Protein AF-A0A5Q4DUC4-F1 (afdb_monomer_lite)

Secondary structure (DSSP, 8-state):
-GGGB-HHHHHHHHHHHHHHHHTTEEEEEEEEEEEEEEEEEEEE-TTT-EEEEEEEEEEEEEEEEEETTT--EEEE-TT--EEEEEEEEEEEETT-S----EEEEEE-

Sequence (108 aa):
ILPFLSRDVFNSFDEVVQLREKEGLRVDATFVGLRELSIVDAVFDETTKEGEITIKFVGELTSVVRKADSGEVIEGDPNEIKRQKDVWTFARDMSSDSPNWKLVATGE

Foldseek 3Di:
DVVAADPVRVVVVVVVCVVQVVVQKDKDKAWDFWDDKDWPDWDADPVQQKIKTKIKTWTKMFMFMARNPPRDTPDGDRPDIDIDIKIWMWMDNNPDPDPHIHTYDIDD

Radius of gyration: 16.9 Å; chains: 1; bounding box: 38×20×46 Å

Structure (mmCIF, N/CA/C/O backbone):
data_AF-A0A5Q4DUC4-F1
#
_entry.id   AF-A0A5Q4DUC4-F1
#
loop_
_atom_site.group_PDB
_atom_site.id
_atom_site.type_symbol
_atom_site.label_atom_id
_atom_site.label_alt_id
_atom_site.label_comp_id
_atom_site.label_asym_id
_atom_site.label_entity_id
_atom_site.label_seq_id
_atom_site.pdbx_PDB_ins_code
_atom_site.Cartn_x
_atom_site.Cartn_y
_atom_site.Cartn_z
_atom_site.occupancy
_atom_site.B_iso_or_equiv
_atom_site.auth_seq_id
_atom_site.auth_comp_id
_atom_site.auth_asym_id
_atom_site.auth_atom_id
_atom_site.pdbx_PDB_model_num
ATOM 1 N N . ILE A 1 1 ? 10.082 4.852 4.890 1.00 72.00 1 ILE A N 1
ATOM 2 C CA . ILE A 1 1 ? 8.740 4.217 4.973 1.00 72.00 1 ILE A CA 1
ATOM 3 C C . ILE A 1 1 ? 8.508 3.406 6.249 1.00 72.00 1 ILE A C 1
ATOM 5 O O . ILE A 1 1 ? 7.359 3.241 6.622 1.00 72.00 1 ILE A O 1
ATOM 9 N N . LEU A 1 2 ? 9.563 2.989 6.963 1.00 78.00 2 LEU A N 1
ATOM 10 C CA . LEU A 1 2 ? 9.485 2.210 8.209 1.00 78.00 2 LEU A CA 1
ATOM 11 C C . LEU A 1 2 ? 8.399 2.607 9.234 1.00 78.00 2 LEU A C 1
ATOM 13 O O . LEU A 1 2 ? 7.755 1.698 9.743 1.00 78.00 2 LEU A O 1
ATOM 17 N N . PRO A 1 3 ? 8.132 3.895 9.550 1.00 86.62 3 PRO A N 1
ATOM 18 C CA . PRO A 1 3 ? 7.099 4.216 10.542 1.00 86.62 3 PRO A CA 1
ATOM 19 C C . PRO A 1 3 ? 5.663 3.883 10.096 1.00 86.62 3 PRO A C 1
ATOM 21 O O . PRO A 1 3 ? 4.770 3.880 10.939 1.00 86.62 3 PRO A O 1
ATOM 24 N N . PHE A 1 4 ? 5.442 3.601 8.807 1.00 93.38 4 PHE A N 1
ATOM 25 C CA . PHE A 1 4 ? 4.126 3.351 8.206 1.00 93.38 4 PHE A CA 1
ATOM 26 C C . PHE A 1 4 ? 3.886 1.886 7.837 1.00 93.38 4 PHE A C 1
ATOM 28 O O . PHE A 1 4 ? 2.838 1.574 7.284 1.00 93.38 4 PHE A O 1
ATOM 35 N N . LEU A 1 5 ? 4.835 0.991 8.113 1.00 95.31 5 LEU A N 1
ATOM 36 C CA . LEU A 1 5 ? 4.713 -0.433 7.811 1.00 95.31 5 LEU A CA 1
ATOM 37 C C . LEU A 1 5 ? 4.804 -1.242 9.103 1.00 95.31 5 LEU A C 1
ATOM 39 O O . LEU A 1 5 ? 5.549 -0.886 10.022 1.00 95.31 5 LEU A O 1
ATOM 43 N N . SER A 1 6 ? 4.072 -2.351 9.168 1.00 94.00 6 SER A N 1
ATOM 44 C CA . SER A 1 6 ? 4.391 -3.403 10.125 1.00 94.00 6 SER A CA 1
ATOM 45 C C . SER A 1 6 ? 5.767 -3.986 9.808 1.00 94.00 6 SER A C 1
ATOM 47 O O . SER A 1 6 ? 6.294 -3.853 8.698 1.00 94.00 6 SER A O 1
ATOM 49 N N . ARG A 1 7 ? 6.373 -4.640 10.800 1.00 92.94 7 ARG A N 1
ATOM 50 C CA . ARG A 1 7 ? 7.681 -5.267 10.608 1.00 92.94 7 ARG A CA 1
ATOM 51 C C . ARG A 1 7 ? 7.623 -6.377 9.560 1.00 92.94 7 ARG A C 1
ATOM 53 O O . ARG A 1 7 ? 8.544 -6.485 8.760 1.00 92.94 7 ARG A O 1
ATOM 60 N N . ASP A 1 8 ? 6.537 -7.139 9.539 1.00 91.81 8 ASP A N 1
ATOM 61 C CA . ASP A 1 8 ? 6.373 -8.265 8.623 1.00 91.81 8 ASP A CA 1
ATOM 62 C C . ASP A 1 8 ? 6.197 -7.790 7.176 1.00 91.81 8 ASP A C 1
ATOM 64 O O . ASP A 1 8 ? 6.898 -8.272 6.287 1.00 91.81 8 ASP A O 1
ATOM 68 N N . VAL A 1 9 ? 5.361 -6.766 6.948 1.00 94.50 9 VAL A N 1
ATOM 69 C CA . VAL A 1 9 ? 5.196 -6.150 5.619 1.00 94.50 9 VAL A CA 1
ATOM 70 C C . VAL A 1 9 ? 6.502 -5.519 5.145 1.00 94.50 9 VAL A C 1
ATOM 72 O O . VAL A 1 9 ? 6.891 -5.696 3.992 1.00 94.50 9 VAL A O 1
ATOM 75 N N . PHE A 1 10 ? 7.219 -4.817 6.030 1.00 94.56 10 PHE A N 1
ATOM 76 C CA . PHE A 1 10 ? 8.523 -4.256 5.684 1.00 94.56 10 PHE A CA 1
ATOM 77 C C . PHE A 1 10 ? 9.514 -5.340 5.251 1.00 94.56 10 PHE A C 1
ATOM 79 O O . PHE A 1 10 ? 10.132 -5.193 4.201 1.00 94.56 10 PHE A O 1
ATOM 86 N N . ASN A 1 11 ? 9.650 -6.418 6.029 1.00 93.19 11 ASN A N 1
ATOM 87 C CA . ASN A 1 11 ? 10.586 -7.496 5.715 1.00 93.19 11 ASN A CA 1
ATOM 88 C C . ASN A 1 11 ? 10.252 -8.152 4.368 1.00 93.19 11 ASN A C 1
ATOM 90 O O . ASN A 1 11 ? 11.156 -8.401 3.578 1.00 93.19 11 ASN A O 1
ATOM 94 N N . SER A 1 12 ? 8.964 -8.384 4.088 1.00 92.56 12 SER A N 1
ATOM 95 C CA . SER A 1 12 ? 8.523 -8.948 2.808 1.00 92.56 12 SER A CA 1
ATOM 96 C C . SER A 1 12 ? 8.877 -8.038 1.627 1.00 92.56 12 SER A C 1
ATOM 98 O O . SER A 1 12 ? 9.385 -8.512 0.612 1.00 92.56 12 SER A O 1
ATOM 100 N N . PHE A 1 13 ? 8.668 -6.725 1.753 1.00 91.88 13 PHE A N 1
ATOM 101 C CA . PHE A 1 13 ? 9.047 -5.781 0.700 1.00 91.88 13 PHE A CA 1
ATOM 102 C C . PHE A 1 13 ? 10.563 -5.681 0.527 1.00 91.88 13 PHE A C 1
ATOM 104 O O . PHE A 1 13 ? 11.043 -5.688 -0.606 1.00 91.88 13 PHE A O 1
ATOM 111 N N . ASP A 1 14 ? 11.309 -5.601 1.630 1.00 94.00 14 ASP A N 1
ATOM 112 C CA . ASP A 1 14 ? 12.769 -5.503 1.610 1.00 94.00 14 ASP A CA 1
ATOM 113 C C . ASP A 1 14 ? 13.396 -6.732 0.948 1.00 94.00 14 ASP A C 1
ATOM 115 O O . ASP A 1 14 ? 14.237 -6.582 0.069 1.00 94.00 14 ASP A O 1
ATOM 119 N N . GLU A 1 15 ? 12.922 -7.940 1.262 1.00 94.44 15 GLU A N 1
ATOM 120 C CA . GLU A 1 15 ? 13.424 -9.177 0.657 1.00 94.44 15 GLU A CA 1
ATOM 121 C C . GLU A 1 15 ? 13.328 -9.156 -0.876 1.00 94.44 15 GLU A C 1
ATOM 123 O O . GLU A 1 15 ? 14.307 -9.439 -1.573 1.00 94.44 15 GLU A O 1
ATOM 128 N N . VAL A 1 16 ? 12.171 -8.763 -1.415 1.00 92.56 16 VAL A N 1
ATOM 129 C CA . VAL A 1 16 ? 11.954 -8.723 -2.868 1.00 92.56 16 VAL A CA 1
ATOM 130 C C . VAL A 1 16 ? 12.756 -7.588 -3.521 1.00 92.56 16 VAL A C 1
ATOM 132 O O . VAL A 1 16 ? 13.253 -7.748 -4.638 1.00 92.56 16 VAL A O 1
ATOM 135 N N . VAL A 1 17 ? 12.917 -6.444 -2.847 1.00 92.50 17 VAL A N 1
ATOM 136 C CA . VAL A 1 17 ? 13.770 -5.345 -3.335 1.00 92.50 17 VAL A CA 1
ATOM 137 C C . VAL A 1 17 ? 15.234 -5.784 -3.381 1.00 92.50 17 VAL A C 1
ATOM 139 O O . VAL A 1 17 ? 15.871 -5.652 -4.424 1.00 92.50 17 VAL A O 1
ATOM 142 N N . GLN A 1 18 ? 15.738 -6.384 -2.303 1.00 94.94 18 GLN A N 1
ATOM 143 C CA . GLN A 1 18 ? 17.108 -6.887 -2.209 1.00 94.94 18 GLN A CA 1
ATOM 144 C C . GLN A 1 18 ? 17.399 -7.972 -3.250 1.00 94.94 18 GLN A C 1
ATOM 146 O O . GLN A 1 18 ? 18.502 -8.026 -3.797 1.00 94.94 18 GLN A O 1
ATOM 151 N N . LEU A 1 19 ? 16.429 -8.842 -3.548 1.00 95.06 19 LEU A N 1
ATOM 152 C CA . LEU A 1 19 ? 16.573 -9.841 -4.607 1.00 95.06 19 LEU A CA 1
ATOM 153 C C . LEU A 1 19 ? 16.788 -9.176 -5.975 1.00 95.06 19 LEU A C 1
ATOM 155 O O . LEU A 1 19 ? 17.745 -9.514 -6.667 1.00 95.06 19 LEU A O 1
ATOM 159 N N . ARG A 1 20 ? 15.965 -8.180 -6.328 1.00 94.12 20 ARG A N 1
ATOM 160 C CA . ARG A 1 20 ? 16.102 -7.448 -7.601 1.00 94.12 20 ARG A CA 1
ATOM 161 C C . ARG A 1 20 ? 17.414 -6.680 -7.688 1.00 94.12 20 ARG A C 1
ATOM 163 O O . ARG A 1 20 ? 18.071 -6.714 -8.725 1.00 94.12 20 ARG A O 1
ATOM 170 N N . GLU A 1 21 ? 17.830 -6.035 -6.601 1.00 93.31 21 GLU A N 1
ATOM 171 C CA . GLU A 1 21 ? 19.112 -5.327 -6.556 1.00 93.31 21 GLU A CA 1
ATOM 172 C C . GLU A 1 21 ? 20.291 -6.277 -6.804 1.00 93.31 21 GLU A C 1
ATOM 174 O O . GLU A 1 21 ? 21.196 -5.945 -7.572 1.00 93.31 21 GLU A O 1
ATOM 179 N N . LYS A 1 22 ? 20.262 -7.488 -6.230 1.00 95.12 22 LYS A N 1
ATOM 180 C CA . LYS A 1 22 ? 21.278 -8.528 -6.481 1.00 95.12 22 LYS A CA 1
ATOM 181 C C . LYS A 1 22 ? 21.294 -9.009 -7.930 1.00 95.12 22 LYS A C 1
ATOM 183 O O . LYS A 1 22 ? 22.356 -9.363 -8.435 1.00 95.12 22 LYS A O 1
ATOM 188 N N . GLU A 1 23 ? 20.146 -9.005 -8.594 1.00 95.31 23 GLU A N 1
ATOM 189 C CA . GLU A 1 23 ? 20.022 -9.308 -10.024 1.00 95.31 23 GLU A CA 1
ATOM 190 C C . GLU A 1 23 ? 20.443 -8.129 -10.921 1.00 95.31 23 GLU A C 1
ATOM 192 O O . GLU A 1 23 ? 20.437 -8.247 -12.146 1.00 95.31 23 GLU A O 1
ATOM 197 N N . GLY A 1 24 ? 20.833 -6.989 -10.336 1.00 95.94 24 GLY A N 1
ATOM 198 C CA . GLY A 1 24 ? 21.168 -5.778 -11.081 1.00 95.94 24 GLY A CA 1
ATOM 199 C C . GLY A 1 24 ? 19.943 -5.137 -11.732 1.00 95.94 24 GLY A C 1
ATOM 200 O O . GLY A 1 24 ? 20.074 -4.451 -12.746 1.00 95.94 24 GLY A O 1
ATOM 201 N N . LEU A 1 25 ? 18.756 -5.372 -11.173 1.00 96.06 25 LEU A N 1
ATOM 202 C CA . LEU A 1 25 ? 17.479 -4.889 -11.677 1.00 96.06 25 LEU A CA 1
ATOM 203 C C . LEU A 1 25 ? 16.908 -3.794 -10.780 1.00 96.06 25 LEU A C 1
ATOM 205 O O . LEU A 1 25 ? 17.063 -3.794 -9.560 1.00 96.06 25 LEU A O 1
ATOM 209 N N . ARG A 1 26 ? 16.179 -2.871 -11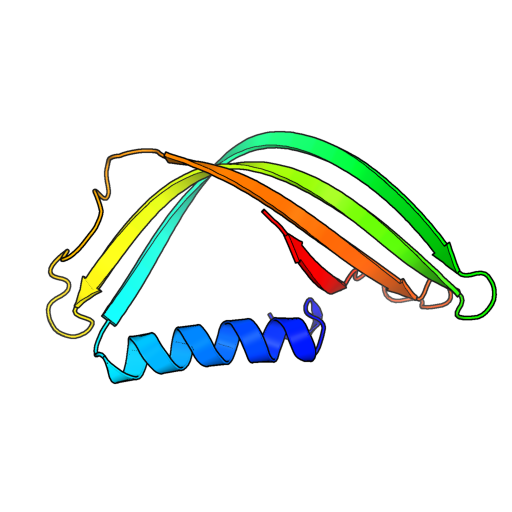.401 1.00 94.50 26 ARG A N 1
ATOM 210 C CA . ARG A 1 26 ? 15.421 -1.819 -10.729 1.00 94.50 26 ARG A CA 1
ATOM 211 C C . ARG A 1 26 ? 14.037 -1.706 -11.348 1.00 94.50 26 ARG A C 1
ATOM 213 O O . ARG A 1 26 ? 13.886 -1.821 -12.559 1.00 94.50 26 ARG A O 1
ATOM 220 N N . VAL A 1 27 ? 13.039 -1.430 -10.517 1.00 94.69 27 VAL A N 1
ATOM 221 C CA . VAL A 1 27 ? 11.691 -1.086 -10.975 1.00 94.69 27 VAL A CA 1
ATOM 222 C C . VAL A 1 27 ? 11.542 0.428 -10.956 1.00 94.69 27 VAL A C 1
ATOM 224 O O . VAL A 1 27 ? 11.719 1.053 -9.911 1.00 94.69 27 VAL A O 1
ATOM 227 N N . ASP A 1 28 ? 11.175 1.002 -12.096 1.00 93.88 28 ASP A N 1
ATOM 228 C CA . ASP A 1 28 ? 10.694 2.375 -12.168 1.00 93.88 28 ASP A CA 1
ATOM 229 C C . ASP A 1 28 ? 9.184 2.334 -12.375 1.00 93.88 28 ASP A C 1
ATOM 231 O O . ASP A 1 28 ? 8.692 1.919 -13.425 1.00 93.88 28 ASP A O 1
ATOM 235 N N . ALA A 1 29 ? 8.447 2.760 -11.353 1.00 93.69 29 ALA A N 1
ATOM 236 C CA . ALA A 1 29 ? 7.003 2.895 -11.410 1.00 93.69 29 ALA A CA 1
ATOM 237 C C . ALA A 1 29 ? 6.614 4.364 -11.251 1.00 93.69 29 ALA A C 1
ATOM 239 O O . ALA A 1 29 ? 7.091 5.045 -10.341 1.00 93.69 29 ALA A O 1
ATOM 240 N N . THR A 1 30 ? 5.740 4.849 -12.130 1.00 94.81 30 THR A N 1
ATOM 241 C CA . THR A 1 30 ? 5.165 6.192 -12.027 1.00 94.81 30 THR A CA 1
ATOM 242 C C . THR A 1 30 ? 3.682 6.070 -11.752 1.00 94.81 30 THR A C 1
ATOM 244 O O . THR A 1 30 ? 2.919 5.568 -12.574 1.00 94.81 30 THR A O 1
ATOM 247 N N . PHE A 1 31 ? 3.273 6.553 -10.585 1.00 94.75 31 PHE A N 1
ATOM 248 C CA . PHE A 1 31 ? 1.870 6.642 -10.223 1.00 94.75 31 PHE A CA 1
ATOM 249 C C . PHE A 1 31 ? 1.197 7.787 -10.990 1.00 94.75 31 PHE A C 1
ATOM 251 O O . PHE A 1 31 ? 1.649 8.930 -10.921 1.00 94.75 31 PHE A O 1
ATOM 258 N N . VAL A 1 32 ? 0.122 7.479 -11.716 1.00 95.81 32 VAL A N 1
ATOM 259 C CA . VAL A 1 32 ? -0.631 8.451 -12.523 1.00 95.81 32 VAL A CA 1
ATOM 260 C C . VAL A 1 32 ? -1.807 9.013 -11.727 1.00 95.81 32 VAL A C 1
ATOM 262 O O . VAL A 1 32 ? -2.002 10.226 -11.695 1.00 95.81 32 VAL A O 1
ATOM 265 N N . GLY A 1 33 ? -2.593 8.155 -11.069 1.00 95.75 33 GLY A N 1
ATOM 266 C CA . GLY A 1 33 ? -3.752 8.607 -10.299 1.00 95.75 33 GLY A CA 1
ATOM 267 C C . GLY A 1 33 ? -4.600 7.487 -9.699 1.00 95.75 33 GLY A C 1
ATOM 268 O O . GLY A 1 33 ? -4.442 6.316 -10.033 1.00 95.75 33 GLY A O 1
ATOM 269 N N . LEU A 1 34 ? -5.519 7.860 -8.802 1.00 96.75 34 LEU A N 1
ATOM 270 C CA . LEU A 1 34 ? -6.540 6.963 -8.253 1.00 96.75 34 LEU A CA 1
ATOM 271 C C . LEU A 1 34 ? -7.835 7.092 -9.055 1.00 96.75 34 LEU A C 1
ATOM 273 O O . LEU A 1 34 ? -8.292 8.200 -9.334 1.00 96.75 34 LEU A O 1
ATOM 277 N N . ARG A 1 35 ? -8.456 5.955 -9.369 1.00 95.38 35 ARG A N 1
ATOM 278 C CA . ARG A 1 35 ? -9.806 5.890 -9.941 1.00 95.38 35 ARG A CA 1
ATOM 279 C C . ARG A 1 35 ? -10.870 5.556 -8.915 1.00 95.38 35 ARG A C 1
ATOM 281 O O . ARG A 1 35 ? -11.968 6.094 -8.987 1.00 95.38 35 ARG A O 1
ATOM 288 N N . GLU A 1 36 ? -10.555 4.654 -7.998 1.00 95.31 36 GLU A N 1
ATOM 289 C CA . GLU A 1 36 ? -11.483 4.201 -6.969 1.00 95.31 36 GLU A CA 1
ATOM 290 C C . GLU A 1 36 ? -10.733 4.027 -5.653 1.00 95.31 36 GLU A C 1
ATOM 292 O O . GLU A 1 36 ? -9.597 3.546 -5.629 1.00 95.31 36 GLU A O 1
ATOM 297 N N . LEU A 1 37 ? -11.397 4.424 -4.573 1.00 96.62 37 LEU A N 1
ATOM 298 C CA . LEU A 1 37 ? -10.984 4.171 -3.205 1.00 96.62 37 LEU A CA 1
ATOM 299 C C . LEU A 1 37 ? -12.242 3.810 -2.422 1.00 96.62 37 LEU A C 1
ATOM 301 O O . LEU A 1 37 ? -13.187 4.599 -2.368 1.00 96.62 37 LEU A O 1
ATOM 305 N N . SER A 1 38 ? -12.262 2.616 -1.842 1.00 97.75 38 SER A N 1
ATOM 306 C CA . SER A 1 38 ? -13.397 2.133 -1.060 1.00 97.75 38 SER A CA 1
ATOM 307 C C . SER A 1 38 ? -12.926 1.388 0.182 1.00 97.75 38 SER A C 1
ATOM 309 O O . SER A 1 38 ? -11.971 0.617 0.137 1.00 97.75 38 SER A O 1
ATOM 311 N N . ILE A 1 39 ? -13.595 1.633 1.310 1.00 97.88 39 ILE A N 1
ATOM 312 C CA . ILE A 1 39 ? -13.438 0.801 2.506 1.00 97.88 39 ILE A CA 1
ATOM 313 C C . ILE A 1 39 ? -14.190 -0.499 2.236 1.00 97.88 39 ILE A C 1
ATOM 315 O O . ILE A 1 39 ? -15.368 -0.461 1.876 1.00 97.88 39 ILE A O 1
ATOM 319 N N . VAL A 1 40 ? -13.503 -1.627 2.384 1.00 97.12 40 VAL A N 1
ATOM 320 C CA . VAL A 1 40 ? -14.091 -2.959 2.193 1.00 97.12 40 VAL A CA 1
ATOM 321 C C . VAL A 1 40 ? -14.327 -3.680 3.512 1.00 97.12 40 VAL A C 1
ATOM 323 O O . VAL A 1 40 ? -15.229 -4.509 3.573 1.00 97.12 40 VAL A O 1
ATOM 326 N N . ASP A 1 41 ? -13.570 -3.336 4.556 1.00 97.94 41 ASP A N 1
ATOM 327 C CA . ASP A 1 41 ? -13.775 -3.854 5.906 1.00 97.94 41 ASP A CA 1
ATOM 328 C C . ASP A 1 41 ? -13.270 -2.866 6.967 1.00 97.94 41 ASP A C 1
ATOM 330 O O . ASP A 1 41 ? -12.405 -2.026 6.693 1.00 97.94 41 ASP A O 1
ATOM 334 N N . ALA A 1 42 ? -13.828 -2.959 8.171 1.00 98.00 42 ALA A N 1
ATOM 335 C CA . ALA A 1 42 ? -13.384 -2.208 9.335 1.00 98.00 42 ALA A CA 1
ATOM 336 C C . ALA A 1 42 ? -13.667 -2.999 10.615 1.00 98.00 42 ALA A C 1
ATOM 338 O O . ALA A 1 42 ? -14.815 -3.339 10.910 1.00 98.00 42 ALA A O 1
ATOM 339 N N . VAL A 1 43 ? -12.620 -3.237 11.400 1.00 97.88 43 VAL A N 1
ATOM 340 C CA . VAL A 1 43 ? -12.668 -4.040 12.624 1.00 97.88 43 VAL A CA 1
ATOM 341 C C . VAL A 1 43 ? -12.051 -3.250 13.773 1.00 97.88 43 VAL A C 1
ATOM 343 O O . VAL A 1 43 ? -11.130 -2.458 13.586 1.00 97.88 43 VAL A O 1
ATOM 346 N N . PHE A 1 44 ? -12.572 -3.448 14.980 1.00 98.19 44 PHE A N 1
ATOM 347 C CA . PHE A 1 44 ? -11.977 -2.924 16.202 1.00 98.19 44 PHE A CA 1
ATOM 348 C C . PHE A 1 44 ? -11.892 -4.034 17.244 1.00 98.19 44 PHE A C 1
ATOM 350 O O . PHE A 1 44 ? -12.909 -4.638 17.592 1.00 98.19 44 PHE A O 1
ATOM 357 N N . ASP A 1 45 ? -10.690 -4.286 17.749 1.00 97.44 45 ASP A N 1
ATOM 358 C CA . ASP A 1 45 ? -10.458 -5.208 18.853 1.00 97.44 45 ASP A CA 1
ATOM 359 C C . ASP A 1 45 ? -10.530 -4.441 20.182 1.00 97.44 45 ASP A C 1
ATOM 361 O O . ASP A 1 45 ? -9.676 -3.616 20.519 1.00 97.44 45 ASP A O 1
ATOM 365 N N . GLU A 1 46 ? -11.568 -4.714 20.975 1.00 96.44 46 GLU A N 1
ATOM 366 C CA . GLU A 1 46 ? -11.760 -4.051 22.266 1.00 96.44 46 GLU A CA 1
ATOM 367 C C . GLU A 1 46 ? -10.700 -4.414 23.317 1.00 96.44 46 GLU A C 1
ATOM 369 O O . GLU A 1 46 ? -10.515 -3.651 24.270 1.00 96.44 46 GLU A O 1
ATOM 374 N N . THR A 1 47 ? -10.022 -5.552 23.177 1.00 96.75 47 THR A N 1
ATOM 375 C CA . THR A 1 47 ? -9.003 -6.032 24.119 1.00 96.75 47 THR A CA 1
ATOM 376 C C . THR A 1 47 ? -7.672 -5.343 23.863 1.00 96.75 47 THR A C 1
ATOM 378 O O . THR A 1 47 ? -7.071 -4.807 24.794 1.00 96.75 47 THR A O 1
ATOM 381 N N . THR A 1 48 ? -7.223 -5.322 22.608 1.00 95.88 48 THR A N 1
ATOM 382 C CA . THR A 1 48 ? -5.944 -4.705 22.218 1.00 95.88 48 THR A CA 1
ATOM 383 C C . THR A 1 48 ? -6.066 -3.206 21.953 1.00 95.88 48 THR A C 1
ATOM 385 O O . THR A 1 48 ? -5.053 -2.512 21.940 1.00 95.88 48 THR A O 1
ATOM 388 N N . LYS A 1 49 ? -7.297 -2.697 21.786 1.00 97.25 49 LYS A N 1
ATOM 389 C CA . LYS A 1 49 ? -7.608 -1.333 21.322 1.00 97.25 49 LYS A CA 1
ATOM 390 C C . LYS A 1 49 ? -7.094 -1.044 19.911 1.00 97.25 49 LYS A C 1
ATOM 392 O O . LYS A 1 49 ? -6.956 0.122 19.535 1.00 97.25 49 LYS A O 1
ATOM 397 N N . GLU A 1 50 ? -6.842 -2.079 19.121 1.00 97.31 50 GLU A N 1
ATOM 398 C CA . GLU A 1 50 ? -6.416 -1.942 17.735 1.00 97.31 50 GLU A CA 1
ATOM 399 C C . GLU A 1 50 ? -7.627 -1.759 16.818 1.00 97.31 50 GLU A C 1
ATOM 401 O O . GLU A 1 50 ? -8.590 -2.525 16.858 1.00 97.31 50 GLU A O 1
ATOM 406 N N . GLY A 1 51 ? -7.594 -0.701 16.012 1.00 97.94 51 GLY A N 1
ATOM 407 C CA . GLY A 1 51 ? -8.511 -0.510 14.899 1.00 97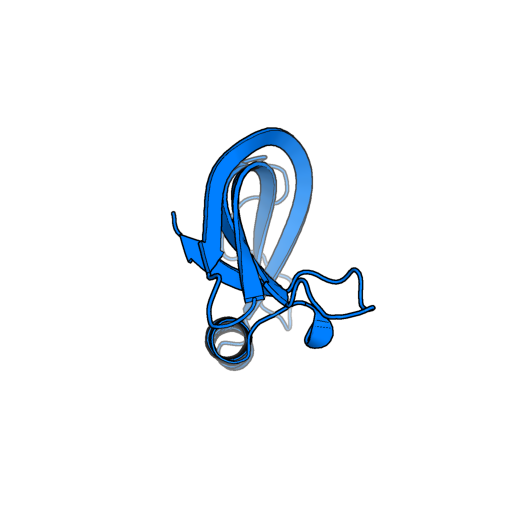.94 51 GLY A CA 1
ATOM 408 C C . GLY A 1 51 ? -7.835 -0.932 13.606 1.00 97.94 51 GLY A C 1
ATOM 409 O O . GLY A 1 51 ? -6.704 -0.521 13.352 1.00 97.94 51 GLY A O 1
ATOM 410 N N . GLU A 1 52 ? -8.547 -1.687 12.780 1.00 98.06 52 GLU A N 1
ATOM 411 C CA . GLU A 1 52 ? -8.133 -2.071 11.438 1.00 98.06 52 GLU A CA 1
ATOM 412 C C . GLU A 1 52 ? -9.129 -1.556 10.400 1.00 98.06 52 GLU A C 1
ATOM 414 O O . GLU A 1 52 ? -10.345 -1.609 10.592 1.00 98.06 52 GLU A O 1
ATOM 419 N N . ILE A 1 53 ? -8.612 -1.048 9.284 1.00 98.19 53 ILE A N 1
ATOM 420 C CA . ILE A 1 53 ? -9.408 -0.641 8.126 1.00 98.19 53 ILE A CA 1
ATOM 421 C C . ILE A 1 53 ? -8.780 -1.257 6.887 1.00 98.19 53 ILE A C 1
ATOM 423 O O . ILE A 1 53 ? -7.614 -0.999 6.575 1.00 98.19 53 ILE A O 1
ATOM 427 N N . THR A 1 54 ? -9.573 -2.021 6.146 1.00 98.19 54 THR A N 1
ATOM 428 C CA . THR A 1 54 ? -9.172 -2.563 4.853 1.00 98.19 54 THR A CA 1
ATOM 429 C C . THR A 1 54 ? -9.729 -1.687 3.745 1.00 98.19 54 THR A C 1
ATOM 431 O O . THR A 1 54 ? -10.935 -1.442 3.652 1.00 98.19 54 THR A O 1
ATOM 434 N N . ILE A 1 55 ? -8.836 -1.202 2.888 1.00 97.88 55 ILE A N 1
ATOM 435 C CA . ILE A 1 55 ? -9.150 -0.295 1.790 1.00 97.88 55 ILE A CA 1
ATOM 436 C C . ILE A 1 55 ? -8.769 -0.966 0.480 1.00 97.88 55 ILE A C 1
ATOM 438 O O . ILE A 1 55 ? -7.657 -1.467 0.320 1.00 97.88 55 ILE A O 1
ATOM 442 N N . LYS A 1 56 ? -9.690 -0.924 -0.476 1.00 97.81 56 LYS A N 1
ATOM 443 C CA . LYS A 1 56 ? -9.428 -1.263 -1.864 1.00 97.81 56 LYS A CA 1
ATOM 444 C C . LYS A 1 56 ? -9.087 -0.001 -2.646 1.00 97.81 56 LYS A C 1
ATOM 446 O O . LYS A 1 56 ? -9.840 0.975 -2.637 1.00 97.81 56 LYS A O 1
ATOM 451 N N . PHE A 1 57 ? -7.984 -0.063 -3.375 1.00 97.00 57 PHE A N 1
ATOM 452 C CA . PHE A 1 57 ? -7.524 0.960 -4.297 1.00 97.00 57 PHE A CA 1
ATOM 453 C C . PHE A 1 57 ? -7.625 0.439 -5.724 1.00 97.00 57 PHE A C 1
ATOM 455 O O . PHE A 1 57 ? -7.294 -0.710 -6.012 1.00 97.00 57 PHE A O 1
ATOM 462 N N . VAL A 1 58 ? -8.064 1.301 -6.636 1.00 97.12 58 VAL A N 1
ATOM 463 C CA . VAL A 1 58 ? -7.891 1.090 -8.074 1.00 97.12 58 VAL A CA 1
ATOM 464 C C . VAL A 1 58 ? -7.077 2.257 -8.603 1.00 97.12 58 VAL A C 1
ATOM 466 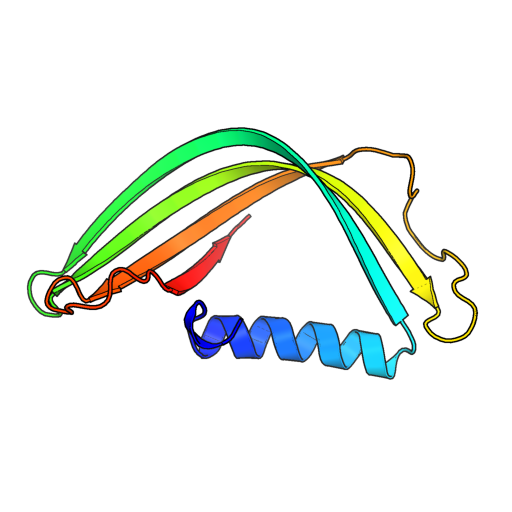O O . VAL A 1 58 ? -7.598 3.363 -8.763 1.00 97.12 58 VAL A O 1
ATOM 469 N N . GLY A 1 59 ? -5.789 2.014 -8.819 1.00 96.56 59 GLY A N 1
ATOM 470 C CA . GLY A 1 59 ? -4.820 2.997 -9.286 1.00 96.56 59 GLY A CA 1
ATOM 471 C C . GLY A 1 59 ? -4.470 2.816 -10.758 1.00 96.56 59 GLY A C 1
ATOM 472 O O . GLY A 1 59 ? -4.613 1.735 -11.329 1.00 96.56 59 GLY A O 1
ATOM 473 N N . GLU A 1 60 ? -3.995 3.888 -11.373 1.00 97.31 60 GLU A N 1
ATOM 474 C CA . GLU A 1 60 ? -3.348 3.872 -12.678 1.00 97.31 60 GLU A CA 1
ATOM 475 C C . GLU A 1 60 ? -1.872 4.218 -12.506 1.00 97.31 60 GLU A C 1
ATOM 477 O O . GLU A 1 60 ? -1.528 5.199 -11.842 1.00 97.31 60 GLU A O 1
ATOM 482 N N . LEU A 1 61 ? -0.997 3.399 -13.084 1.00 96.50 61 LEU A N 1
ATOM 483 C CA . LEU A 1 61 ? 0.451 3.580 -13.031 1.00 96.50 61 LEU A CA 1
ATOM 484 C C . LEU A 1 61 ? 1.132 2.997 -14.267 1.00 96.50 61 LEU A C 1
ATOM 486 O O . LEU A 1 61 ? 0.616 2.078 -14.902 1.00 96.50 61 LEU A O 1
ATOM 490 N N . THR A 1 62 ? 2.303 3.529 -14.594 1.00 96.19 62 THR A N 1
ATOM 491 C CA . THR A 1 62 ? 3.243 2.892 -15.522 1.00 96.19 62 THR A CA 1
ATOM 492 C C . THR A 1 62 ? 4.305 2.172 -14.699 1.00 96.19 62 THR A C 1
ATOM 494 O O . THR A 1 62 ? 4.664 2.626 -13.610 1.00 96.19 62 THR A O 1
ATOM 497 N N . SER A 1 63 ? 4.792 1.027 -15.174 1.00 95.50 63 SER A N 1
ATOM 498 C CA . SER A 1 63 ? 5.840 0.270 -14.488 1.00 95.50 63 SER A CA 1
ATOM 499 C C . SER A 1 63 ? 6.736 -0.421 -15.500 1.00 95.50 63 SER A C 1
ATOM 501 O O . SER A 1 63 ? 6.251 -1.077 -16.425 1.00 95.50 63 SER A O 1
ATOM 503 N N . VAL A 1 64 ? 8.043 -0.254 -15.316 1.00 96.62 64 VAL A N 1
ATOM 504 C CA . VAL A 1 64 ? 9.073 -0.915 -16.112 1.00 96.62 64 VAL A CA 1
ATOM 505 C C . VAL A 1 64 ? 10.164 -1.476 -15.221 1.00 96.62 64 VAL A C 1
ATOM 507 O O . VAL A 1 64 ? 10.543 -0.864 -14.219 1.00 96.62 64 VAL A O 1
ATOM 510 N N . VAL A 1 65 ? 10.708 -2.617 -15.626 1.00 96.12 65 VAL A N 1
ATOM 511 C CA . VAL A 1 65 ? 11.933 -3.170 -15.050 1.00 96.12 65 VAL A CA 1
ATOM 512 C C . VAL A 1 65 ? 13.098 -2.759 -15.937 1.00 96.12 65 VAL A C 1
ATOM 514 O O . VAL A 1 65 ? 13.063 -2.924 -17.160 1.00 96.12 65 VAL A O 1
ATOM 517 N N . ARG A 1 66 ? 14.141 -2.212 -15.317 1.00 96.25 66 ARG A N 1
ATOM 518 C CA . ARG A 1 66 ? 15.362 -1.764 -15.979 1.00 96.25 66 ARG A CA 1
ATOM 519 C C . ARG A 1 66 ? 16.581 -2.457 -15.405 1.00 96.25 66 ARG A C 1
ATOM 521 O O . ARG A 1 66 ? 16.617 -2.767 -14.214 1.00 96.25 66 ARG A O 1
ATOM 528 N N . LYS A 1 67 ? 17.619 -2.597 -16.224 1.00 96.00 67 LYS A N 1
ATOM 529 C CA . LYS A 1 67 ? 18.965 -2.862 -15.712 1.00 96.00 67 LYS A CA 1
ATOM 530 C C . LYS A 1 67 ? 19.484 -1.634 -14.970 1.00 96.00 67 LYS A C 1
ATOM 532 O O . LYS A 1 67 ? 19.427 -0.519 -15.490 1.00 96.00 67 LYS A O 1
ATOM 537 N N . ALA A 1 68 ? 19.993 -1.840 -13.763 1.00 92.56 68 ALA A N 1
ATOM 538 C CA . ALA A 1 68 ? 20.437 -0.769 -12.880 1.00 92.56 68 ALA A CA 1
ATOM 539 C C . ALA A 1 68 ? 21.656 -0.003 -13.426 1.00 92.56 68 ALA A C 1
ATOM 541 O O . ALA A 1 68 ? 21.808 1.181 -13.139 1.00 92.56 68 ALA A O 1
ATOM 542 N N . ASP A 1 69 ? 22.507 -0.659 -14.218 1.00 92.69 69 ASP A N 1
ATOM 543 C CA . ASP A 1 69 ? 23.752 -0.094 -14.750 1.00 92.69 69 ASP A CA 1
ATOM 544 C C . ASP A 1 69 ? 23.553 0.778 -16.001 1.00 92.69 69 ASP A C 1
ATOM 546 O O . ASP A 1 69 ? 24.165 1.834 -16.148 1.00 92.69 69 ASP A O 1
ATOM 550 N N . SER A 1 70 ? 22.692 0.328 -16.904 1.00 93.50 70 SER A N 1
ATOM 551 C CA . SER A 1 70 ? 22.527 0.845 -18.262 1.00 93.50 70 SER A CA 1
ATOM 552 C C . SER A 1 70 ? 21.201 1.576 -18.454 1.00 93.50 70 SER A C 1
ATOM 554 O O . SER A 1 70 ? 21.057 2.341 -19.405 1.00 93.50 70 SER A O 1
ATOM 556 N N . GLY A 1 71 ? 20.222 1.353 -17.571 1.00 92.44 71 GLY A N 1
ATOM 557 C CA . GLY A 1 71 ? 18.875 1.917 -17.679 1.00 92.44 71 GLY A CA 1
ATOM 558 C C . GLY A 1 71 ? 18.021 1.295 -18.789 1.00 92.44 71 GLY A C 1
ATOM 559 O O . GLY A 1 71 ? 16.895 1.751 -19.017 1.00 92.44 71 GLY A O 1
ATOM 560 N N . GLU A 1 72 ? 18.535 0.262 -19.468 1.00 94.94 72 GLU A N 1
ATOM 561 C CA . GLU A 1 72 ? 17.829 -0.491 -20.503 1.00 94.94 72 GLU A CA 1
ATOM 562 C C . GLU A 1 72 ? 16.550 -1.102 -19.922 1.00 94.94 72 GLU A C 1
ATOM 564 O O . GLU A 1 72 ? 16.601 -1.784 -18.898 1.00 94.94 72 GLU A O 1
ATOM 569 N N . VAL A 1 73 ? 15.408 -0.854 -20.574 1.00 95.31 73 VAL A N 1
ATOM 570 C CA . VAL A 1 73 ? 14.135 -1.501 -20.227 1.00 95.31 73 VAL A CA 1
ATOM 571 C C . VAL A 1 73 ? 14.196 -2.950 -20.681 1.00 95.31 73 VAL A C 1
ATOM 573 O O . VAL A 1 73 ? 14.398 -3.212 -21.864 1.00 95.31 73 VAL A O 1
ATOM 576 N N . ILE A 1 74 ? 13.988 -3.873 -19.749 1.00 95.50 74 ILE A N 1
ATOM 577 C CA . ILE A 1 74 ? 13.922 -5.308 -20.044 1.00 95.50 74 ILE A CA 1
ATOM 578 C C . ILE A 1 74 ? 12.499 -5.860 -19.938 1.00 95.50 74 ILE A C 1
ATOM 580 O O . ILE A 1 74 ? 12.207 -6.905 -20.510 1.00 95.50 74 ILE A O 1
ATOM 584 N N . GLU A 1 75 ? 11.609 -5.151 -19.238 1.00 94.38 75 GLU A N 1
ATOM 585 C CA . GLU A 1 75 ? 10.205 -5.524 -19.083 1.00 94.38 75 GLU A CA 1
ATOM 586 C C . GLU A 1 75 ? 9.321 -4.280 -18.916 1.00 94.38 75 GLU A C 1
ATOM 588 O O . GLU A 1 75 ? 9.706 -3.312 -18.255 1.00 94.38 75 GLU A O 1
ATOM 593 N N . GLY A 1 76 ? 8.111 -4.340 -19.478 1.00 93.12 76 GLY A N 1
ATOM 594 C CA . GLY A 1 76 ? 7.108 -3.279 -19.410 1.00 93.12 76 GLY A CA 1
ATOM 595 C C . GLY A 1 76 ? 7.267 -2.215 -20.497 1.00 93.12 76 GLY A C 1
ATOM 596 O O . GLY A 1 76 ? 8.168 -2.268 -21.331 1.00 93.12 76 GLY A O 1
ATOM 597 N N . ASP A 1 77 ? 6.370 -1.232 -20.473 1.00 93.19 77 ASP A N 1
ATOM 598 C CA . ASP A 1 77 ? 6.406 -0.057 -21.344 1.00 93.19 77 ASP A CA 1
ATOM 599 C C . ASP A 1 77 ? 6.206 1.196 -20.473 1.00 93.19 77 ASP A C 1
ATOM 601 O O . ASP A 1 77 ? 5.215 1.284 -19.741 1.00 93.19 77 ASP A O 1
ATOM 605 N N . PRO A 1 78 ? 7.131 2.176 -20.509 1.00 91.31 78 PRO A N 1
ATOM 606 C CA . PRO A 1 78 ? 7.031 3.369 -19.672 1.00 91.31 78 PRO A CA 1
ATOM 607 C C . PRO A 1 78 ? 5.856 4.285 -20.050 1.00 91.31 78 PRO A C 1
ATOM 609 O O . PRO A 1 78 ? 5.504 5.159 -19.257 1.00 91.31 78 PRO A O 1
ATOM 612 N N . ASN A 1 79 ? 5.262 4.103 -21.232 1.00 93.50 79 ASN A N 1
ATOM 613 C CA . ASN A 1 79 ? 4.120 4.870 -21.726 1.00 93.50 79 ASN A CA 1
ATOM 614 C C . ASN A 1 79 ? 2.791 4.110 -21.603 1.00 93.50 79 ASN A C 1
ATOM 616 O O . ASN A 1 79 ? 1.727 4.709 -21.778 1.00 93.50 79 ASN A O 1
ATOM 620 N N . GLU A 1 80 ? 2.825 2.809 -21.308 1.00 96.12 80 GLU A N 1
ATOM 621 C CA . GLU A 1 80 ? 1.618 2.012 -21.113 1.00 96.12 80 GLU A CA 1
ATOM 622 C C . GLU A 1 80 ? 1.089 2.198 -19.687 1.00 96.12 80 GLU A C 1
ATOM 624 O O . GLU A 1 80 ? 1.677 1.741 -18.705 1.00 96.12 80 GLU A O 1
ATOM 629 N N . ILE A 1 81 ? -0.061 2.863 -19.572 1.00 95.94 81 ILE A N 1
ATOM 630 C CA . ILE A 1 81 ? -0.765 3.012 -18.299 1.00 95.94 81 ILE A CA 1
ATOM 631 C C . ILE A 1 81 ? -1.524 1.722 -17.999 1.00 95.94 81 ILE A C 1
ATOM 633 O O . ILE A 1 81 ? -2.442 1.339 -18.729 1.00 95.94 81 ILE A O 1
ATOM 637 N N . LYS A 1 82 ? -1.191 1.092 -16.874 1.00 95.19 82 LYS A N 1
ATOM 638 C CA . LYS A 1 82 ? -1.869 -0.097 -16.363 1.00 95.19 82 LYS A CA 1
ATOM 639 C C . LYS A 1 82 ? -2.759 0.262 -15.186 1.00 95.19 82 LYS A C 1
ATOM 641 O O . LYS A 1 82 ? -2.447 1.146 -14.390 1.00 95.19 82 LYS A O 1
ATOM 646 N N . ARG A 1 83 ? -3.881 -0.450 -15.077 1.00 95.38 83 ARG A N 1
ATOM 647 C CA . ARG A 1 83 ? -4.751 -0.395 -13.900 1.00 95.38 83 ARG A CA 1
ATOM 648 C C . ARG A 1 83 ? -4.331 -1.472 -12.922 1.00 95.38 83 ARG A C 1
ATOM 650 O O . ARG A 1 83 ? -4.364 -2.648 -13.274 1.00 95.38 83 ARG A O 1
ATOM 657 N N . GLN A 1 84 ? -4.006 -1.059 -11.709 1.00 94.81 84 GLN A N 1
ATOM 658 C CA . GLN A 1 84 ? -3.700 -1.951 -10.605 1.00 94.81 84 GLN A CA 1
ATOM 659 C C . GLN A 1 84 ? -4.828 -1.887 -9.579 1.00 94.81 84 GLN A C 1
ATOM 661 O O . GLN A 1 84 ? -5.401 -0.823 -9.329 1.00 94.81 84 GLN A O 1
ATOM 666 N N . LYS A 1 85 ? -5.189 -3.052 -9.046 1.00 96.00 85 LYS A N 1
ATOM 667 C CA . LYS A 1 85 ? -6.117 -3.182 -7.929 1.00 96.00 85 LYS A CA 1
ATOM 668 C C . LYS A 1 85 ? -5.309 -3.684 -6.751 1.00 96.00 85 LYS A C 1
ATOM 670 O O . LYS A 1 85 ? -4.596 -4.665 -6.906 1.00 96.00 85 LYS A O 1
ATOM 675 N N . ASP A 1 86 ? -5.444 -3.011 -5.624 1.00 95.56 86 ASP A N 1
ATOM 676 C CA . ASP A 1 86 ? -4.733 -3.352 -4.402 1.00 95.56 86 ASP A CA 1
ATOM 677 C C . ASP A 1 86 ? -5.719 -3.347 -3.238 1.00 95.56 86 ASP A C 1
ATOM 679 O O . ASP A 1 86 ? -6.573 -2.459 -3.156 1.00 95.56 86 ASP A O 1
ATOM 683 N N . VAL A 1 87 ? -5.605 -4.313 -2.328 1.00 97.00 87 VAL A N 1
ATOM 684 C CA . VAL A 1 87 ? -6.392 -4.350 -1.089 1.00 97.00 87 VAL A CA 1
ATOM 685 C C . VAL A 1 87 ? -5.439 -4.319 0.091 1.00 97.00 87 VAL A C 1
ATOM 687 O O . VAL A 1 87 ? -4.679 -5.257 0.316 1.00 97.00 87 VAL A O 1
ATOM 690 N N . TRP A 1 88 ? -5.445 -3.226 0.842 1.00 97.56 88 TRP A N 1
ATOM 691 C CA . TRP A 1 88 ? -4.495 -2.992 1.926 1.00 97.56 88 TRP A CA 1
ATOM 692 C C . TRP A 1 88 ? -5.224 -2.846 3.255 1.00 97.56 88 TRP A C 1
ATOM 694 O O . TRP A 1 88 ? -6.171 -2.065 3.360 1.00 97.56 88 TRP A O 1
ATOM 704 N N . THR A 1 89 ? -4.752 -3.563 4.275 1.00 97.88 89 THR A N 1
ATOM 705 C CA . THR A 1 89 ? -5.238 -3.421 5.651 1.00 97.88 89 THR A CA 1
ATOM 706 C C . THR A 1 89 ? -4.282 -2.554 6.445 1.00 97.88 89 THR A C 1
ATOM 708 O O . THR A 1 89 ? -3.081 -2.830 6.539 1.00 97.88 89 THR A O 1
ATOM 711 N N . PHE A 1 90 ? -4.835 -1.505 7.038 1.00 97.88 90 PHE A N 1
ATOM 712 C CA . PHE A 1 90 ? -4.127 -0.587 7.906 1.00 97.88 90 PHE A CA 1
ATOM 713 C C . PHE A 1 90 ? -4.574 -0.780 9.345 1.00 97.88 90 PHE A C 1
ATOM 715 O O . PHE A 1 90 ? -5.774 -0.818 9.594 1.00 97.88 90 PHE A O 1
ATOM 722 N N . ALA A 1 91 ? -3.629 -0.805 10.280 1.00 97.50 91 ALA A N 1
ATOM 723 C CA . ALA A 1 91 ? -3.909 -0.871 11.707 1.00 97.50 91 ALA A CA 1
ATOM 724 C C . ALA A 1 91 ? -3.420 0.376 12.445 1.00 97.50 91 ALA A C 1
ATOM 726 O O . ALA A 1 91 ? -2.416 1.004 12.072 1.00 97.50 91 ALA A O 1
ATOM 727 N N . ARG A 1 92 ? -4.118 0.717 13.524 1.00 97.06 92 ARG A N 1
ATOM 728 C CA . ARG A 1 92 ? -3.738 1.772 14.459 1.00 97.06 92 ARG A CA 1
ATOM 729 C C . ARG A 1 92 ? -4.179 1.406 15.870 1.00 97.06 92 ARG A C 1
ATOM 731 O O . ARG A 1 92 ? -5.333 1.058 16.098 1.00 97.06 92 ARG A O 1
ATOM 738 N N . ASP A 1 93 ? -3.282 1.598 16.831 1.00 96.19 93 ASP A N 1
ATOM 739 C CA . ASP A 1 93 ? -3.645 1.636 18.247 1.00 96.19 93 ASP A CA 1
ATOM 740 C C . ASP A 1 93 ? -4.507 2.879 18.506 1.00 96.19 93 ASP A C 1
ATOM 742 O O . ASP A 1 93 ? -4.040 4.021 18.419 1.00 96.19 93 ASP A O 1
ATOM 746 N N . MET A 1 94 ? -5.785 2.658 18.808 1.00 96.50 94 MET A N 1
ATOM 747 C CA . MET A 1 94 ? -6.761 3.728 18.982 1.00 96.50 94 MET A CA 1
ATOM 748 C C . MET A 1 94 ? -6.581 4.500 20.288 1.00 96.50 94 MET A C 1
ATOM 750 O O . MET A 1 94 ? -7.141 5.589 20.417 1.00 96.50 94 MET A O 1
ATOM 754 N N . SER A 1 95 ? -5.781 3.978 21.221 1.00 95.38 95 SER A N 1
ATOM 755 C CA . SER A 1 95 ? -5.378 4.678 22.442 1.00 95.38 95 SER A CA 1
ATOM 756 C C . SER A 1 95 ? -4.173 5.603 22.238 1.00 95.38 95 SER A C 1
ATOM 758 O O . SER A 1 95 ? -3.901 6.453 23.084 1.00 95.38 95 SER A O 1
ATOM 760 N N . SER A 1 96 ? -3.460 5.464 21.114 1.00 95.00 96 SER A N 1
ATOM 761 C CA . SER A 1 96 ? -2.278 6.265 20.809 1.00 95.00 96 SER A CA 1
ATOM 762 C C . SER A 1 96 ? -2.638 7.703 20.432 1.00 95.00 96 SER A C 1
ATOM 764 O O . SER A 1 96 ? -3.574 7.940 19.667 1.00 95.00 96 S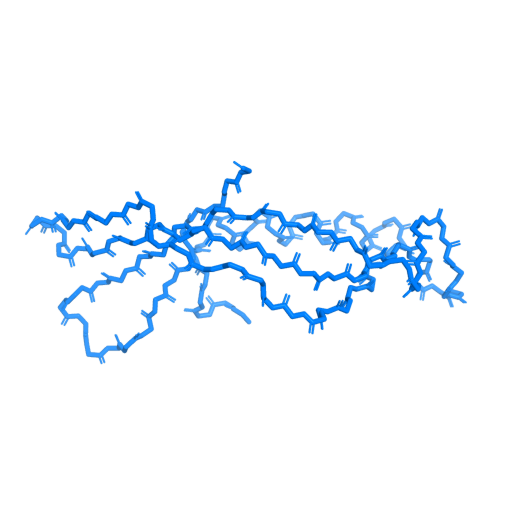ER A O 1
ATOM 766 N N . ASP A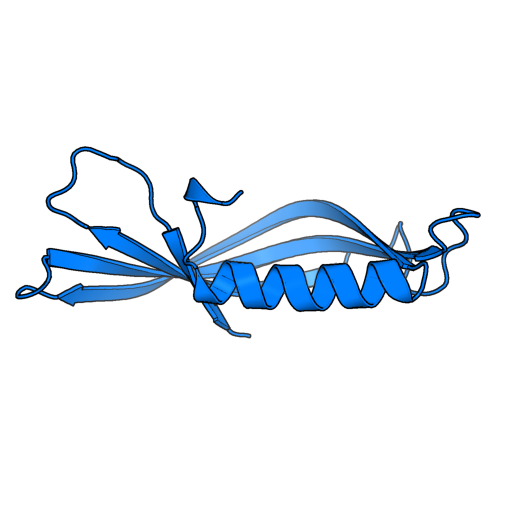 1 97 ? -1.816 8.664 20.856 1.00 94.75 97 ASP A N 1
ATOM 767 C CA . ASP A 1 97 ? -1.875 10.049 20.365 1.00 94.75 97 ASP A CA 1
ATOM 768 C C . ASP A 1 97 ? -1.344 10.183 18.928 1.00 94.75 97 ASP A C 1
ATOM 770 O O . ASP A 1 97 ? -1.574 11.189 18.253 1.00 94.75 97 ASP A O 1
ATOM 774 N N . SER A 1 98 ? -0.619 9.176 18.426 1.00 92.19 98 SER A N 1
ATOM 775 C CA . SER A 1 98 ? -0.112 9.200 17.057 1.00 92.19 98 SER A CA 1
ATOM 776 C C . SER A 1 98 ? -1.267 9.034 16.069 1.00 92.19 98 SER A C 1
ATOM 778 O O . SER A 1 98 ? -1.997 8.044 16.151 1.00 92.19 98 SER A O 1
ATOM 780 N N . PRO A 1 99 ? -1.444 9.931 15.085 1.00 92.69 99 PRO A N 1
ATOM 781 C CA . PRO A 1 99 ? -2.480 9.771 14.066 1.00 92.69 99 PRO A CA 1
ATOM 782 C C . PRO A 1 99 ? -2.106 8.725 13.002 1.00 92.69 99 PRO A C 1
ATOM 784 O O . PRO A 1 99 ? -2.891 8.468 12.092 1.00 92.69 99 PRO A O 1
ATOM 787 N N . ASN A 1 100 ? -0.903 8.149 13.078 1.00 93.69 100 ASN A N 1
ATOM 788 C CA . ASN A 1 100 ? -0.370 7.296 12.029 1.00 93.69 100 ASN A CA 1
ATOM 789 C C . ASN A 1 100 ? -1.030 5.917 12.032 1.00 93.69 100 ASN A C 1
ATOM 791 O O . ASN A 1 100 ? -1.104 5.247 13.059 1.00 93.69 100 ASN A O 1
ATOM 795 N N . TRP A 1 101 ? -1.409 5.483 10.837 1.00 96.25 101 TRP A N 1
ATOM 796 C CA . TRP A 1 101 ? -1.807 4.116 10.539 1.00 96.25 101 TRP A CA 1
ATOM 797 C C . TRP A 1 101 ? -0.629 3.370 9.915 1.00 96.25 101 TRP A C 1
ATOM 799 O O . TRP A 1 101 ? 0.150 3.955 9.155 1.00 96.25 101 TRP A O 1
ATOM 809 N N . LYS A 1 102 ? -0.492 2.085 10.237 1.00 96.88 102 LYS A N 1
ATOM 810 C CA . LYS A 1 102 ? 0.533 1.210 9.664 1.00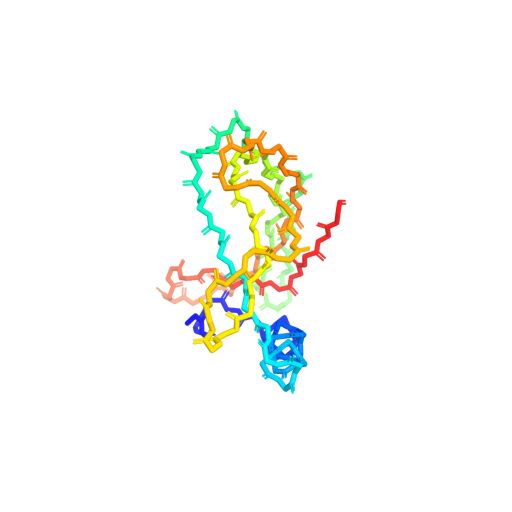 96.88 102 LYS A CA 1
ATOM 811 C C . LYS A 1 102 ? -0.110 0.226 8.706 1.00 96.88 102 LYS A C 1
ATOM 813 O O . LYS A 1 102 ? -1.117 -0.377 9.046 1.00 96.88 102 LYS A O 1
ATOM 818 N N . LEU A 1 103 ? 0.494 0.026 7.542 1.00 97.50 103 LEU A N 1
ATOM 819 C CA . LEU A 1 103 ? 0.140 -1.067 6.647 1.00 97.50 103 LEU A CA 1
ATOM 820 C C . LEU A 1 103 ? 0.561 -2.387 7.299 1.00 97.50 103 LEU A C 1
ATOM 822 O O . LEU A 1 103 ? 1.755 -2.608 7.518 1.00 97.50 103 LEU A O 1
ATOM 826 N N . VAL A 1 104 ? -0.412 -3.232 7.632 1.00 96.94 104 VAL A N 1
ATOM 827 C CA . VAL A 1 104 ? -0.180 -4.513 8.316 1.00 96.94 104 VAL A CA 1
ATOM 828 C C . VAL A 1 104 ? -0.384 -5.720 7.411 1.00 96.94 104 VAL A C 1
ATOM 830 O O . VAL A 1 104 ? 0.238 -6.749 7.656 1.00 96.94 104 VAL A O 1
ATOM 833 N N . ALA A 1 105 ? -1.171 -5.583 6.340 1.00 95.56 105 ALA A N 1
ATOM 834 C CA . ALA A 1 105 ? -1.365 -6.631 5.346 1.00 95.56 105 ALA A CA 1
ATOM 835 C C . ALA A 1 105 ? -1.622 -6.052 3.950 1.00 95.56 105 ALA A C 1
ATOM 837 O O . ALA A 1 105 ? -2.228 -4.987 3.800 1.00 95.56 105 ALA A O 1
ATOM 838 N N . THR A 1 106 ? -1.196 -6.792 2.929 1.00 93.19 106 THR A N 1
ATOM 839 C CA . THR A 1 106 ? -1.490 -6.524 1.516 1.00 93.19 106 THR A CA 1
ATOM 840 C C . THR A 1 106 ? -2.090 -7.770 0.876 1.00 93.19 106 THR A C 1
ATOM 842 O O . THR A 1 106 ? -1.535 -8.857 1.031 1.00 93.19 106 THR A O 1
ATOM 845 N N . GLY A 1 107 ? -3.195 -7.612 0.155 1.00 86.25 107 GLY A N 1
ATOM 846 C CA . GLY A 1 107 ? -3.839 -8.646 -0.652 1.00 86.25 107 GLY A CA 1
ATOM 847 C C . GLY A 1 107 ? -4.016 -8.209 -2.109 1.00 86.25 107 GLY A C 1
ATOM 848 O O . GLY A 1 107 ? -3.814 -7.037 -2.441 1.00 86.25 107 GLY A O 1
ATOM 849 N N . GLU A 1 108 ? -4.397 -9.172 -2.951 1.00 62.62 108 GLU A N 1
ATOM 850 C CA . GLU A 1 108 ? -4.776 -8.997 -4.367 1.00 62.62 108 GLU A CA 1
ATOM 851 C C . GLU A 1 108 ? -6.293 -8.833 -4.559 1.00 62.62 108 GLU A C 1
ATOM 853 O O . GLU A 1 108 ? -7.069 -9.465 -3.803 1.00 62.62 108 GLU A O 1
#

pLDDT: mean 94.62, std 4.66, range [62.62, 98.19]